Protein AF-A0A8B8E0R8-F1 (afdb_monomer_lite)

pLDDT: mean 84.34, std 12.69, range [46.28, 95.94]

Organism: Crassostrea virginica (NCBI:txid6565)

Structure (mmCIF, N/CA/C/O backbone):
data_AF-A0A8B8E0R8-F1
#
_entry.id   AF-A0A8B8E0R8-F1
#
loop_
_atom_site.group_PDB
_atom_site.id
_atom_site.type_symbol
_atom_site.label_atom_id
_atom_site.label_alt_id
_atom_site.label_comp_id
_atom_site.label_asym_id
_atom_site.label_entity_id
_atom_site.label_seq_id
_atom_site.pdbx_PDB_ins_code
_atom_site.Cartn_x
_atom_site.Cartn_y
_atom_site.Cartn_z
_atom_site.occupancy
_atom_site.B_iso_or_equiv
_atom_site.auth_seq_id
_atom_site.auth_comp_id
_atom_site.auth_asym_id
_atom_site.auth_atom_id
_atom_site.pdbx_PDB_model_num
ATOM 1 N N . MET A 1 1 ? 9.218 -14.339 -5.821 1.00 81.19 1 MET A N 1
ATOM 2 C CA . MET A 1 1 ? 9.187 -13.332 -6.906 1.00 81.19 1 MET A CA 1
ATOM 3 C C . MET A 1 1 ? 8.015 -13.655 -7.810 1.00 81.19 1 MET A C 1
ATOM 5 O O . MET A 1 1 ? 7.761 -14.836 -8.008 1.00 81.19 1 MET A O 1
ATOM 9 N N . ALA A 1 2 ? 7.319 -12.639 -8.311 1.00 94.00 2 ALA A N 1
ATOM 10 C CA . ALA A 1 2 ? 6.212 -12.780 -9.254 1.00 94.00 2 ALA A CA 1
ATOM 11 C C . ALA A 1 2 ? 6.316 -11.731 -10.362 1.00 94.00 2 ALA A C 1
ATOM 13 O O . ALA A 1 2 ? 6.938 -10.686 -10.166 1.00 94.00 2 ALA A O 1
ATOM 14 N N . ASP A 1 3 ? 5.692 -12.026 -11.496 1.00 95.38 3 ASP A N 1
ATOM 15 C CA . ASP A 1 3 ? 5.630 -11.156 -12.664 1.00 95.38 3 ASP A CA 1
ATOM 16 C C . ASP A 1 3 ? 4.215 -10.567 -12.758 1.00 95.38 3 ASP A C 1
ATOM 18 O O . ASP A 1 3 ? 3.231 -11.284 -12.565 1.00 95.38 3 ASP A O 1
ATOM 22 N N . LEU A 1 4 ? 4.115 -9.261 -13.007 1.00 95.00 4 LEU A N 1
ATOM 23 C CA . LEU A 1 4 ? 2.865 -8.506 -12.994 1.00 95.00 4 LEU A CA 1
ATOM 24 C C . LEU A 1 4 ? 2.741 -7.617 -14.228 1.00 95.00 4 LEU A C 1
ATOM 26 O O . LEU A 1 4 ? 3.731 -7.105 -14.753 1.00 95.00 4 LEU A O 1
ATOM 30 N N . TRP A 1 5 ? 1.492 -7.386 -14.614 1.00 94.69 5 TRP A N 1
ATOM 31 C CA . TRP A 1 5 ? 1.090 -6.337 -15.540 1.00 94.69 5 TRP A CA 1
ATOM 32 C C . TRP A 1 5 ? 0.237 -5.337 -14.773 1.00 94.69 5 TRP A C 1
ATOM 34 O O . TRP A 1 5 ? -0.743 -5.724 -14.136 1.00 94.69 5 TRP A O 1
ATOM 44 N N . VAL A 1 6 ? 0.640 -4.070 -14.790 1.00 93.94 6 VAL A N 1
ATOM 45 C CA . VAL A 1 6 ? -0.026 -2.999 -14.043 1.00 93.94 6 VAL A CA 1
ATOM 46 C C . VAL A 1 6 ? -0.363 -1.836 -14.963 1.00 93.94 6 VAL A C 1
ATOM 48 O O . VAL A 1 6 ? 0.402 -1.499 -15.862 1.00 93.94 6 VAL A O 1
ATOM 51 N N . SER A 1 7 ? -1.494 -1.189 -14.715 1.00 94.19 7 SER A N 1
ATOM 52 C CA . SER A 1 7 ? -1.888 0.061 -15.366 1.00 94.19 7 SER A CA 1
ATOM 53 C C . SER A 1 7 ? -2.037 1.152 -14.314 1.00 94.19 7 SER A C 1
ATOM 55 O O . SER A 1 7 ? -2.412 0.881 -13.170 1.00 94.19 7 SER A O 1
ATOM 57 N N . LYS A 1 8 ? -1.777 2.407 -14.684 1.00 92.62 8 LYS A N 1
ATOM 58 C CA . LYS A 1 8 ? -1.998 3.530 -13.770 1.00 92.62 8 LYS A CA 1
ATOM 59 C C . LYS A 1 8 ? -3.491 3.712 -13.529 1.00 92.62 8 LYS A C 1
ATOM 61 O O . LYS A 1 8 ? -4.274 3.770 -14.473 1.00 92.62 8 LYS A O 1
ATOM 66 N N . VAL A 1 9 ? -3.878 3.880 -12.267 1.00 92.12 9 VAL A N 1
ATOM 67 C CA . VAL A 1 9 ? -5.284 4.100 -11.884 1.00 92.12 9 VAL A CA 1
ATOM 68 C C . VAL A 1 9 ? -5.869 5.331 -12.586 1.00 92.12 9 VAL A C 1
ATOM 70 O O . VAL A 1 9 ? -7.014 5.302 -13.019 1.00 92.12 9 VAL A O 1
ATOM 73 N N . THR A 1 10 ? -5.070 6.384 -12.774 1.00 90.06 10 THR A N 1
ATOM 74 C CA . THR A 1 10 ? -5.474 7.624 -13.460 1.00 90.06 10 THR A CA 1
ATOM 75 C C . THR A 1 10 ? -5.716 7.465 -14.961 1.00 90.06 10 THR A C 1
ATOM 77 O O . THR A 1 10 ? -6.393 8.297 -15.554 1.00 90.06 10 THR A O 1
ATOM 80 N N . GLU A 1 11 ? -5.144 6.434 -15.584 1.00 87.12 11 GLU A N 1
ATOM 81 C CA . GLU A 1 11 ? -5.264 6.154 -17.024 1.00 87.12 11 GLU A CA 1
ATOM 82 C C . GLU A 1 11 ? -6.261 5.021 -17.306 1.00 87.12 11 GLU A C 1
ATOM 84 O O . GLU A 1 11 ? -6.648 4.793 -18.456 1.00 87.12 11 GLU A O 1
ATOM 89 N N . SER A 1 12 ? -6.709 4.337 -16.250 1.00 82.88 12 SER A N 1
ATOM 90 C CA . SER A 1 12 ? -7.653 3.231 -16.326 1.00 82.88 12 SER A CA 1
ATOM 91 C C . SER A 1 12 ? -8.953 3.665 -17.007 1.00 82.88 12 SER A C 1
ATOM 93 O O . SER A 1 12 ? -9.589 4.644 -16.618 1.00 82.88 12 SER A O 1
ATOM 95 N N . GLY A 1 13 ? -9.339 2.941 -18.060 1.00 81.38 13 GLY A N 1
ATOM 96 C CA . GLY A 1 13 ? -10.534 3.224 -18.861 1.00 81.38 13 GLY A CA 1
ATOM 97 C C . GLY A 1 13 ? -10.373 4.320 -19.923 1.00 81.38 13 GLY A C 1
ATOM 98 O O . GLY A 1 13 ? -11.286 4.505 -20.726 1.00 81.38 13 GLY A O 1
ATOM 99 N N . LEU A 1 14 ? -9.231 5.016 -19.969 1.00 86.31 14 LEU A N 1
ATOM 100 C CA . LEU A 1 14 ? -8.923 6.020 -20.995 1.00 86.31 14 LEU A CA 1
ATOM 101 C C . LEU A 1 14 ? -7.913 5.497 -22.018 1.00 86.31 14 LEU A C 1
ATOM 103 O O . LEU A 1 14 ? -8.083 5.709 -23.218 1.00 86.31 14 LEU A O 1
ATOM 107 N N . ILE A 1 15 ? -6.858 4.831 -21.542 1.00 84.00 15 ILE A N 1
ATOM 108 C CA . ILE A 1 15 ? -5.738 4.352 -22.355 1.00 84.00 15 ILE A CA 1
ATOM 109 C C . ILE A 1 15 ? -5.428 2.910 -21.945 1.00 84.00 15 ILE A C 1
ATOM 111 O O . ILE A 1 15 ? -5.263 2.620 -20.764 1.00 84.00 15 ILE A O 1
ATOM 115 N N . ASP A 1 16 ? -5.314 2.007 -22.920 1.00 85.44 16 ASP A N 1
ATOM 116 C CA . ASP A 1 16 ? -4.884 0.621 -22.692 1.00 85.44 16 ASP A CA 1
ATOM 117 C C . ASP A 1 16 ? -3.351 0.532 -22.718 1.00 85.44 16 ASP A C 1
ATOM 119 O O . ASP A 1 16 ? -2.739 -0.025 -23.631 1.00 85.44 16 ASP A O 1
ATOM 123 N N . HIS A 1 17 ? -2.717 1.196 -21.751 1.00 89.75 17 HIS A N 1
ATOM 124 C CA . HIS A 1 17 ? -1.276 1.126 -21.547 1.00 89.75 17 HIS A CA 1
ATOM 125 C C . HIS A 1 17 ? -0.973 0.361 -20.261 1.00 89.75 17 HIS A C 1
ATOM 127 O O . HIS A 1 17 ? -1.517 0.652 -19.195 1.00 89.75 17 HIS A O 1
ATOM 133 N N . GLN A 1 18 ? -0.099 -0.636 -20.377 1.00 92.50 18 GLN A N 1
ATOM 134 C CA . GLN A 1 18 ? 0.280 -1.513 -19.279 1.00 92.50 18 GLN A CA 1
ATOM 135 C C . GLN A 1 18 ? 1.797 -1.586 -19.175 1.00 92.50 18 GLN A C 1
ATOM 137 O O . GLN A 1 18 ? 2.506 -1.646 -20.181 1.00 92.50 18 GLN A O 1
ATOM 142 N N . TYR A 1 19 ? 2.273 -1.631 -17.940 1.00 93.81 19 TYR A N 1
ATOM 143 C CA . TYR A 1 19 ? 3.673 -1.771 -17.589 1.00 93.81 19 TYR A CA 1
ATOM 144 C C . TYR A 1 19 ? 3.916 -3.175 -17.057 1.00 93.81 19 TYR A C 1
ATOM 146 O O . TYR A 1 19 ? 3.181 -3.670 -16.198 1.00 93.81 19 TYR A O 1
ATOM 154 N N . PHE A 1 20 ? 4.975 -3.805 -17.548 1.00 94.56 20 PHE A N 1
ATOM 155 C CA . PHE A 1 20 ? 5.458 -5.060 -16.998 1.00 94.56 20 PHE A CA 1
ATOM 156 C C . PHE A 1 20 ? 6.401 -4.782 -15.827 1.00 94.56 20 PHE A C 1
ATOM 158 O O . PHE A 1 20 ? 7.311 -3.960 -15.937 1.00 94.56 20 PHE A O 1
ATOM 165 N N . CYS A 1 21 ? 6.234 -5.494 -14.714 1.00 94.38 21 CYS A N 1
ATOM 166 C CA . CYS A 1 21 ? 7.187 -5.433 -13.613 1.00 94.38 21 CYS A CA 1
ATOM 167 C C . CYS A 1 21 ? 7.337 -6.783 -12.907 1.00 94.38 21 CYS A C 1
ATOM 169 O O . CYS A 1 21 ? 6.416 -7.596 -12.835 1.00 94.38 21 CYS A O 1
ATOM 171 N N . ARG A 1 22 ? 8.527 -7.018 -12.347 1.00 94.69 22 ARG A N 1
ATOM 172 C CA . ARG A 1 22 ? 8.800 -8.152 -11.461 1.00 94.69 22 ARG A CA 1
ATOM 173 C C . ARG A 1 22 ? 8.823 -7.661 -10.021 1.00 94.69 22 ARG A C 1
ATOM 175 O O . ARG A 1 22 ? 9.567 -6.740 -9.696 1.00 94.69 22 ARG A O 1
ATOM 182 N N . THR A 1 23 ? 8.048 -8.298 -9.150 1.00 95.62 23 THR A N 1
ATOM 183 C CA . THR A 1 23 ? 7.881 -7.886 -7.752 1.00 95.62 23 THR A CA 1
ATOM 184 C C . THR A 1 23 ? 8.239 -8.985 -6.751 1.00 95.62 23 THR A C 1
ATOM 186 O O . THR A 1 23 ? 8.241 -10.189 -7.040 1.00 95.62 23 THR A O 1
ATOM 189 N N . HIS A 1 24 ? 8.521 -8.560 -5.523 1.00 94.31 24 HIS A N 1
ATOM 190 C CA . HIS A 1 24 ? 8.673 -9.415 -4.349 1.00 94.31 24 HIS A CA 1
ATOM 191 C C . HIS A 1 24 ? 7.331 -9.667 -3.632 1.00 94.31 24 HIS A C 1
ATOM 193 O O . HIS A 1 24 ? 7.201 -10.664 -2.923 1.00 94.31 24 HIS A O 1
ATOM 199 N N . LEU A 1 25 ? 6.306 -8.851 -3.900 1.00 94.00 25 LEU A N 1
ATOM 200 C CA . LEU A 1 25 ? 4.979 -8.910 -3.269 1.00 94.00 25 LEU A CA 1
ATOM 201 C C . LEU A 1 25 ? 4.031 -9.946 -3.897 1.00 94.00 25 LEU A C 1
ATOM 203 O O . LEU A 1 25 ? 2.821 -9.884 -3.722 1.00 94.00 25 LEU A O 1
ATOM 207 N N . GLY A 1 26 ? 4.562 -10.919 -4.637 1.00 93.06 26 GLY A N 1
ATOM 208 C CA . GLY A 1 26 ? 3.748 -11.898 -5.366 1.00 93.06 26 GLY A CA 1
ATOM 209 C C . GLY A 1 26 ? 2.874 -12.807 -4.499 1.00 93.06 26 GLY A C 1
ATOM 210 O O . GLY A 1 26 ? 1.915 -13.371 -4.996 1.00 93.06 26 GLY A O 1
ATOM 211 N N . HIS A 1 27 ? 3.210 -12.959 -3.219 1.00 91.31 27 HIS A N 1
ATOM 212 C CA . HIS A 1 27 ? 2.424 -13.731 -2.254 1.00 91.31 27 HIS A CA 1
ATOM 213 C C . HIS A 1 27 ? 1.253 -12.930 -1.665 1.00 91.31 27 HIS A C 1
ATOM 215 O O . HIS A 1 27 ? 0.408 -13.506 -0.993 1.00 91.31 27 HIS A O 1
ATOM 221 N N . LEU A 1 28 ? 1.238 -11.613 -1.887 1.00 91.38 28 LEU A N 1
ATOM 222 C CA . LEU A 1 28 ? 0.276 -10.683 -1.308 1.00 91.38 28 LEU A CA 1
ATOM 223 C C . LEU A 1 28 ? -0.719 -10.141 -2.345 1.00 91.38 28 LEU A C 1
ATOM 225 O O . LEU A 1 28 ? -1.835 -9.752 -1.998 1.00 91.38 28 LEU A O 1
ATOM 229 N N . LEU A 1 29 ? -0.293 -10.077 -3.606 1.00 93.56 29 LEU A N 1
ATOM 230 C CA . LEU A 1 29 ? -1.037 -9.453 -4.693 1.00 93.56 29 LEU A CA 1
ATOM 231 C C . LEU A 1 29 ? -1.895 -10.460 -5.461 1.00 93.56 29 LEU A C 1
ATOM 233 O O . LEU A 1 29 ? -1.413 -11.516 -5.868 1.00 93.56 29 LEU A O 1
ATOM 237 N N . SER A 1 30 ? -3.131 -10.058 -5.732 1.00 92.31 30 SER A N 1
ATOM 238 C CA . SER A 1 30 ? -4.104 -10.721 -6.597 1.00 92.31 30 SER A CA 1
ATOM 239 C C . SER A 1 30 ? -4.543 -9.786 -7.735 1.00 92.31 30 SER A C 1
ATOM 241 O O . SER A 1 30 ? -4.460 -8.561 -7.601 1.00 92.31 30 SER A O 1
ATOM 243 N N . PRO A 1 31 ? -5.010 -10.318 -8.881 1.00 93.50 31 PRO A N 1
ATOM 244 C CA . PRO A 1 31 ? -5.550 -9.489 -9.956 1.00 93.50 31 PRO A CA 1
ATOM 245 C C . PRO A 1 31 ? -6.695 -8.596 -9.463 1.00 93.50 31 PRO A C 1
ATOM 247 O O . PRO A 1 31 ? -7.626 -9.081 -8.828 1.00 93.50 31 PRO A O 1
ATOM 250 N N . GLY A 1 32 ? -6.632 -7.303 -9.785 1.00 91.12 32 GLY A N 1
ATOM 251 C CA . GLY A 1 32 ? -7.596 -6.297 -9.321 1.00 91.12 32 GLY A CA 1
ATOM 252 C C . GLY A 1 32 ? -7.140 -5.506 -8.091 1.00 91.12 32 GLY A C 1
ATOM 253 O O . GLY A 1 32 ? -7.726 -4.465 -7.800 1.00 91.12 32 GLY A O 1
ATOM 254 N N . ASP A 1 33 ? -6.069 -5.933 -7.416 1.00 92.75 33 ASP A N 1
ATOM 255 C CA . ASP A 1 33 ? -5.489 -5.172 -6.312 1.00 92.75 33 ASP A CA 1
ATOM 256 C C . ASP A 1 33 ? -4.897 -3.839 -6.781 1.00 92.75 33 ASP A C 1
ATOM 258 O O . ASP A 1 33 ? -4.290 -3.726 -7.850 1.00 92.75 33 ASP A O 1
ATOM 262 N N . THR A 1 34 ? -5.008 -2.830 -5.920 1.00 94.12 34 THR A N 1
ATOM 263 C CA . THR A 1 34 ? -4.328 -1.546 -6.106 1.00 94.12 34 THR A CA 1
ATOM 264 C C . THR A 1 34 ? -2.980 -1.566 -5.393 1.00 94.12 34 THR A C 1
ATOM 266 O O . THR A 1 34 ? -2.849 -2.090 -4.287 1.00 94.12 34 THR A O 1
ATOM 269 N N . VAL A 1 35 ? -1.960 -0.979 -6.019 1.00 95.38 35 VAL A N 1
ATOM 270 C CA . VAL A 1 35 ? -0.600 -0.921 -5.474 1.00 95.38 35 VAL A CA 1
ATOM 271 C C . VAL A 1 35 ? -0.014 0.477 -5.591 1.00 95.38 35 VAL A C 1
ATOM 273 O O . VAL A 1 35 ? -0.290 1.204 -6.545 1.00 95.38 35 VAL A O 1
ATOM 276 N N . TYR A 1 36 ? 0.852 0.826 -4.646 1.00 94.81 36 TYR A N 1
ATOM 277 C CA . TYR A 1 36 ? 1.774 1.942 -4.775 1.00 94.81 36 TYR A CA 1
ATOM 278 C C . TYR A 1 36 ? 3.091 1.469 -5.383 1.00 94.81 36 TYR A C 1
ATOM 280 O O . TYR A 1 36 ? 3.626 0.405 -5.046 1.00 94.81 36 TYR A O 1
ATOM 288 N N . GLY A 1 37 ? 3.641 2.297 -6.262 1.00 95.06 37 GLY A N 1
ATOM 289 C CA . GLY A 1 37 ? 4.924 2.054 -6.893 1.00 95.06 37 GLY A CA 1
ATOM 290 C C . GLY A 1 37 ? 5.541 3.330 -7.443 1.00 95.06 37 GLY A C 1
ATOM 291 O O . GLY A 1 37 ? 4.875 4.358 -7.568 1.00 95.06 37 GLY A O 1
ATOM 292 N N . PHE A 1 38 ? 6.824 3.243 -7.767 1.00 94.75 38 PHE A N 1
ATOM 293 C CA . PHE A 1 38 ? 7.566 4.297 -8.442 1.00 94.75 38 PHE A CA 1
ATOM 294 C C . PHE A 1 38 ? 7.505 4.098 -9.952 1.00 94.75 38 PHE A C 1
ATOM 296 O O . PHE A 1 38 ? 7.781 3.005 -10.444 1.00 94.75 38 PHE A O 1
ATOM 303 N N . ASP A 1 39 ? 7.176 5.169 -10.666 1.00 93.50 39 ASP A N 1
ATOM 304 C CA . ASP A 1 39 ? 7.202 5.238 -12.124 1.00 93.50 39 ASP A CA 1
ATOM 305 C C . ASP A 1 39 ? 8.519 5.880 -12.579 1.00 93.50 39 ASP A C 1
ATOM 307 O O . ASP A 1 39 ? 8.716 7.085 -12.423 1.00 93.50 39 ASP A O 1
ATOM 311 N N . PHE A 1 40 ? 9.422 5.072 -13.133 1.00 91.31 40 PHE A N 1
ATOM 312 C CA . PHE A 1 40 ? 10.715 5.516 -1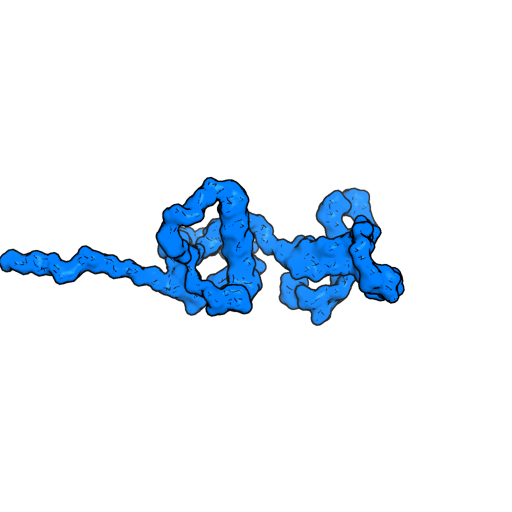3.653 1.00 91.31 40 PHE A CA 1
ATOM 313 C C . PHE A 1 40 ? 10.630 6.057 -15.081 1.00 91.31 40 PHE A C 1
ATOM 315 O O . PHE A 1 40 ? 11.554 6.742 -15.514 1.00 91.31 40 PHE A O 1
ATOM 322 N N . THR A 1 41 ? 9.527 5.827 -15.799 1.00 89.56 41 THR A N 1
ATOM 323 C CA . THR A 1 41 ? 9.360 6.330 -17.174 1.00 89.56 41 THR A CA 1
ATOM 324 C C . THR A 1 41 ? 9.227 7.851 -17.221 1.00 89.56 41 THR A C 1
ATOM 326 O O . THR A 1 41 ? 9.703 8.490 -18.157 1.00 89.56 41 THR A O 1
ATOM 329 N N . ASN A 1 42 ? 8.635 8.440 -16.178 1.00 88.50 42 ASN A N 1
ATOM 330 C CA . ASN A 1 42 ? 8.438 9.886 -16.044 1.00 88.50 42 ASN A CA 1
ATOM 331 C C . ASN A 1 42 ? 9.370 10.533 -15.006 1.00 88.50 42 ASN A C 1
ATOM 333 O O . ASN A 1 42 ? 9.288 11.740 -14.766 1.00 88.50 42 ASN A O 1
ATOM 337 N N . ALA A 1 43 ? 10.250 9.756 -14.370 1.00 88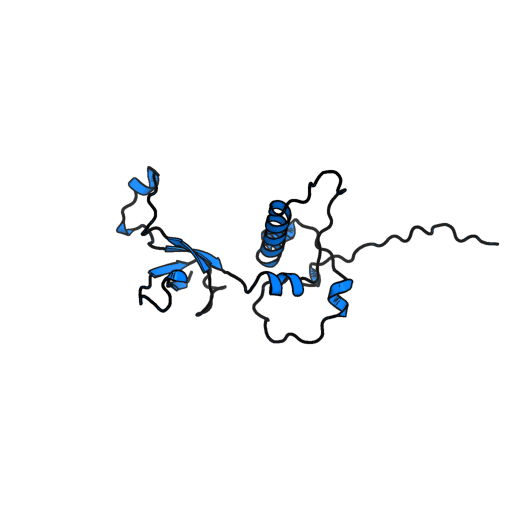.94 43 ALA A N 1
ATOM 338 C CA . ALA A 1 43 ? 11.128 10.258 -13.323 1.00 88.94 43 ALA A CA 1
ATOM 339 C C . ALA A 1 43 ? 12.377 10.930 -13.915 1.00 88.94 43 ALA A C 1
ATOM 341 O O . ALA A 1 43 ? 13.222 10.282 -14.526 1.00 88.94 43 ALA A O 1
ATOM 342 N N . ASN A 1 44 ? 12.538 12.233 -13.672 1.00 89.75 44 ASN A N 1
ATOM 343 C CA . ASN A 1 44 ? 13.786 12.943 -13.953 1.00 89.75 44 ASN A CA 1
ATOM 344 C C . ASN A 1 44 ? 14.672 12.949 -12.698 1.00 89.75 44 ASN A C 1
ATOM 346 O O . ASN A 1 44 ? 14.508 13.790 -11.812 1.00 89.75 44 ASN A O 1
ATOM 350 N N . LEU A 1 45 ? 15.569 11.967 -12.600 1.00 88.62 45 LEU A N 1
ATOM 351 C CA . LEU A 1 45 ? 16.398 11.731 -11.419 1.00 88.62 45 LEU A CA 1
ATOM 352 C C . LEU A 1 45 ? 17.819 12.257 -11.636 1.00 88.62 45 LEU A C 1
ATOM 354 O O . LEU A 1 45 ? 18.534 11.781 -12.511 1.00 88.62 45 LEU A O 1
ATOM 358 N N . ASN A 1 46 ? 18.256 13.187 -10.786 1.00 90.88 46 ASN A N 1
ATOM 359 C CA . ASN A 1 46 ? 19.652 13.622 -10.727 1.00 90.88 46 ASN A CA 1
ATOM 360 C C . ASN A 1 46 ? 20.438 12.702 -9.778 1.00 90.88 46 ASN A C 1
ATOM 362 O O . ASN A 1 46 ? 20.613 13.018 -8.599 1.00 90.88 46 ASN A O 1
ATOM 366 N N . ASN A 1 47 ? 20.834 11.524 -10.267 1.00 90.69 47 ASN A N 1
ATOM 367 C CA . ASN A 1 47 ? 21.601 10.558 -9.484 1.00 90.69 47 ASN A CA 1
ATOM 368 C C . ASN A 1 47 ? 22.763 9.977 -10.315 1.00 90.69 47 ASN A C 1
ATOM 370 O O . ASN A 1 47 ? 22.512 9.253 -11.283 1.00 90.69 47 ASN A O 1
ATOM 374 N N . PRO A 1 48 ? 24.026 10.205 -9.904 1.00 93.12 48 PRO A N 1
ATOM 375 C CA . PRO A 1 48 ? 25.200 9.786 -10.669 1.00 93.12 48 PRO A CA 1
ATOM 376 C C . PRO A 1 48 ? 25.348 8.264 -10.775 1.00 93.12 48 PRO A C 1
ATOM 378 O O . PRO A 1 48 ? 26.053 7.780 -11.657 1.00 93.12 48 PRO A O 1
ATOM 381 N N . ASP A 1 49 ? 24.734 7.487 -9.883 1.00 90.38 49 ASP A N 1
ATOM 382 C CA . ASP A 1 49 ? 24.771 6.029 -9.965 1.00 90.38 49 ASP A CA 1
ATOM 383 C C . ASP A 1 49 ? 23.739 5.490 -10.955 1.00 90.38 49 ASP A C 1
ATOM 385 O O . ASP A 1 49 ? 24.042 4.538 -11.671 1.00 90.38 49 ASP A O 1
ATOM 389 N N . LEU A 1 50 ? 22.573 6.133 -11.076 1.00 87.62 50 LEU A N 1
ATOM 390 C CA . LEU A 1 50 ? 21.585 5.790 -12.105 1.00 87.62 50 LEU A CA 1
ATOM 391 C C . LEU A 1 50 ? 22.091 6.131 -13.509 1.00 87.62 50 LEU A C 1
ATOM 393 O O . LEU A 1 50 ? 21.877 5.351 -14.431 1.00 87.62 50 LEU A O 1
ATOM 397 N N . GLU A 1 51 ? 22.843 7.224 -13.658 1.00 87.62 51 GLU A N 1
ATOM 398 C CA . GLU A 1 51 ? 23.484 7.601 -14.927 1.00 87.62 51 GLU A CA 1
ATOM 399 C C . GLU A 1 51 ? 24.509 6.565 -15.422 1.00 87.62 51 GLU A C 1
ATOM 401 O O . GLU A 1 51 ? 24.737 6.433 -16.625 1.00 87.62 51 GLU A O 1
ATOM 406 N N . LYS A 1 52 ? 25.125 5.795 -14.512 1.00 92.75 52 LYS A N 1
ATOM 407 C CA . LYS A 1 52 ? 26.067 4.714 -14.863 1.00 92.75 52 LYS A CA 1
ATOM 408 C C . LYS A 1 52 ? 25.357 3.433 -15.305 1.00 92.75 52 LYS A C 1
ATOM 410 O O . LYS A 1 52 ? 25.992 2.554 -15.897 1.00 92.75 52 LYS A O 1
ATOM 415 N N . VAL A 1 53 ? 24.073 3.276 -14.982 1.00 90.19 53 VAL A N 1
ATOM 416 C CA . VAL A 1 53 ? 23.291 2.084 -15.320 1.00 90.19 53 VAL A CA 1
ATOM 417 C C . VAL A 1 53 ? 22.743 2.225 -16.739 1.00 90.19 53 VAL A C 1
ATOM 419 O O . VAL A 1 53 ? 22.278 3.279 -17.157 1.00 90.19 53 VAL A O 1
ATOM 422 N N . LYS A 1 54 ? 22.790 1.137 -17.514 1.00 89.88 54 LYS A N 1
ATOM 423 C CA . LYS A 1 54 ? 22.172 1.112 -18.846 1.00 89.88 54 LYS A CA 1
ATOM 424 C C . LYS A 1 54 ? 20.654 1.230 -18.711 1.00 89.88 54 LYS A C 1
ATOM 426 O O . LYS A 1 54 ? 20.073 0.460 -17.952 1.00 89.88 54 LYS A O 1
ATOM 431 N N . ALA A 1 55 ? 20.033 2.090 -19.519 1.00 85.88 55 ALA A N 1
ATOM 432 C CA . ALA A 1 55 ? 18.582 2.293 -19.528 1.00 85.88 55 ALA A CA 1
ATOM 433 C C . ALA A 1 55 ? 17.788 0.977 -19.650 1.00 85.88 55 ALA A C 1
ATOM 435 O O . ALA A 1 55 ? 16.821 0.780 -18.935 1.00 85.88 55 ALA A O 1
ATOM 436 N N . GLU A 1 56 ? 18.267 0.021 -20.452 1.00 89.06 56 GLU A N 1
ATOM 437 C CA . GLU A 1 56 ? 17.647 -1.307 -20.636 1.00 89.06 56 GLU A CA 1
ATOM 438 C C . GLU A 1 56 ? 17.571 -2.167 -19.362 1.00 89.06 56 GLU A C 1
ATOM 440 O O . GLU A 1 56 ? 16.835 -3.149 -19.316 1.00 89.06 56 GLU A O 1
ATOM 445 N N . LYS A 1 57 ? 18.388 -1.863 -18.347 1.00 89.62 57 LYS A N 1
ATOM 446 C CA . LYS A 1 57 ? 18.392 -2.579 -17.063 1.00 89.62 57 LYS A CA 1
ATOM 447 C C . LYS A 1 57 ? 17.544 -1.889 -16.002 1.00 89.62 57 LYS A C 1
ATOM 449 O O . LYS A 1 57 ? 17.350 -2.476 -14.937 1.00 89.62 57 LYS A O 1
ATOM 454 N N . LEU A 1 58 ? 17.110 -0.656 -16.250 1.00 89.94 58 LEU A N 1
ATOM 455 C CA . LEU A 1 58 ? 16.242 0.057 -15.329 1.00 89.94 58 LEU A CA 1
ATOM 456 C C . LEU A 1 58 ? 14.805 -0.435 -15.534 1.00 89.94 58 LEU A C 1
ATOM 458 O O . LEU A 1 58 ? 14.362 -0.550 -16.674 1.00 89.94 58 LEU A O 1
ATOM 462 N N . PRO A 1 59 ? 14.088 -0.775 -14.455 1.00 92.69 59 PRO A N 1
ATOM 463 C CA . PRO A 1 59 ? 12.676 -1.103 -14.554 1.00 92.69 59 PRO A CA 1
ATOM 464 C C . PRO A 1 59 ? 11.868 0.159 -14.866 1.00 92.69 59 PRO A C 1
ATOM 466 O O . PRO A 1 59 ? 12.160 1.220 -14.321 1.00 92.69 59 PRO A O 1
ATOM 469 N N . ASP A 1 60 ? 10.808 0.020 -15.658 1.00 92.56 60 ASP A N 1
ATOM 470 C CA . ASP A 1 60 ? 9.863 1.113 -15.916 1.00 92.56 60 ASP A CA 1
ATOM 471 C C . ASP A 1 60 ? 9.040 1.453 -14.667 1.00 92.56 60 ASP A C 1
ATOM 473 O O . ASP A 1 60 ? 8.789 2.618 -14.365 1.00 92.56 60 ASP A O 1
ATOM 477 N N . VAL A 1 61 ? 8.638 0.426 -13.912 1.00 94.75 61 VAL A N 1
ATOM 478 C CA . VAL A 1 61 ? 7.834 0.559 -12.693 1.00 94.75 61 VAL A CA 1
ATOM 479 C C . VAL A 1 61 ? 8.375 -0.362 -11.605 1.00 94.75 61 VAL A C 1
ATOM 481 O O . VAL A 1 61 ? 8.674 -1.533 -11.848 1.00 94.75 61 VAL A O 1
ATOM 484 N N . VAL A 1 62 ? 8.452 0.153 -10.377 1.00 95.38 62 VAL A N 1
ATOM 485 C CA . VAL A 1 62 ? 8.805 -0.621 -9.180 1.00 95.38 62 VAL A CA 1
ATOM 486 C C . VAL A 1 62 ? 7.650 -0.575 -8.191 1.00 95.38 62 VAL A C 1
ATOM 488 O O . VAL A 1 62 ? 7.347 0.474 -7.635 1.00 95.38 62 VAL A O 1
ATOM 491 N N . VAL A 1 63 ? 7.019 -1.722 -7.949 1.00 95.94 63 VAL A N 1
ATOM 492 C CA . VAL A 1 63 ? 5.935 -1.863 -6.967 1.00 95.94 63 VAL A CA 1
ATOM 493 C C . VAL A 1 63 ? 6.515 -2.001 -5.558 1.00 95.94 63 VAL A C 1
ATOM 495 O O . VAL A 1 63 ? 7.439 -2.790 -5.348 1.00 95.94 63 VAL A O 1
ATOM 498 N N . VAL A 1 64 ? 5.957 -1.256 -4.599 1.00 94.62 64 VAL A N 1
ATOM 499 C CA . VAL A 1 64 ? 6.493 -1.143 -3.230 1.00 94.62 64 VAL A CA 1
ATOM 500 C C . VAL A 1 64 ? 5.498 -1.584 -2.162 1.00 94.62 64 VAL A C 1
ATOM 502 O O . VAL A 1 64 ? 5.896 -2.269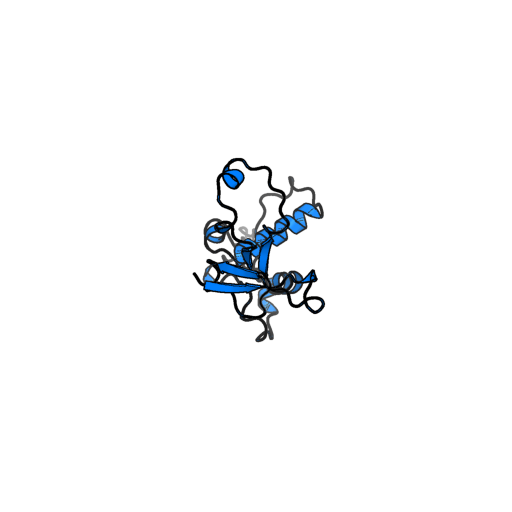 -1.227 1.00 94.62 64 VAL A O 1
ATOM 505 N N . LYS A 1 65 ? 4.217 -1.217 -2.283 1.00 92.94 65 LYS A N 1
ATOM 506 C CA . LYS A 1 65 ? 3.216 -1.455 -1.229 1.00 92.94 65 LYS A CA 1
ATOM 507 C C . LYS A 1 65 ? 1.865 -1.823 -1.843 1.00 92.94 65 LYS A C 1
ATOM 509 O O . LYS A 1 65 ? 1.449 -1.191 -2.813 1.00 92.94 65 LYS A O 1
ATOM 514 N N . LYS A 1 66 ? 1.178 -2.834 -1.299 1.00 93.81 66 LYS A N 1
ATOM 515 C CA . LYS A 1 66 ? -0.234 -3.110 -1.624 1.00 93.81 66 LYS A CA 1
ATOM 516 C C . LYS A 1 66 ? -1.113 -2.083 -0.913 1.00 93.81 66 LYS A C 1
ATOM 518 O O . LYS A 1 66 ? -0.842 -1.725 0.227 1.00 93.81 66 LYS A O 1
ATOM 523 N N . VAL A 1 67 ? -2.164 -1.620 -1.576 1.00 92.12 67 VAL A N 1
ATOM 524 C CA . VAL A 1 67 ? -3.204 -0.803 -0.949 1.00 92.12 67 VAL A CA 1
ATOM 525 C C . VAL A 1 67 ? -4.300 -1.734 -0.444 1.00 92.12 67 VAL A C 1
ATOM 527 O O . VAL A 1 67 ? -4.865 -2.501 -1.221 1.00 92.12 67 VAL A O 1
ATOM 530 N N . PHE A 1 68 ? -4.590 -1.672 0.854 1.00 89.75 68 PHE A N 1
ATOM 531 C CA . PHE A 1 68 ? -5.607 -2.505 1.491 1.00 89.75 68 PHE A CA 1
ATOM 532 C C . PHE A 1 68 ? -6.860 -1.698 1.811 1.00 89.75 68 PHE A C 1
ATOM 534 O O . PHE A 1 68 ? -6.855 -0.909 2.754 1.00 89.75 68 PHE A O 1
ATOM 541 N N . GLY A 1 69 ? -7.936 -1.949 1.059 1.00 85.00 69 GLY A N 1
ATOM 542 C CA . GLY A 1 69 ? -9.262 -1.378 1.305 1.00 85.00 69 GLY A CA 1
ATOM 543 C C . GLY A 1 69 ? -9.278 0.143 1.494 1.00 85.00 69 GLY A C 1
ATOM 544 O O . GLY A 1 69 ? -8.353 0.858 1.111 1.00 85.00 69 GLY A O 1
ATOM 545 N N . ASP A 1 70 ? -10.360 0.639 2.090 1.00 86.38 70 ASP A N 1
ATOM 546 C CA . ASP A 1 70 ? -10.481 2.043 2.482 1.00 86.38 70 ASP A CA 1
ATOM 547 C C . ASP A 1 70 ? -10.085 2.244 3.955 1.00 86.38 70 ASP A C 1
ATOM 549 O O . ASP A 1 70 ? -10.396 1.415 4.822 1.00 86.38 70 ASP A O 1
ATOM 553 N N . LYS A 1 71 ? -9.440 3.380 4.256 1.00 86.44 71 LYS A N 1
ATOM 554 C CA . LYS A 1 71 ? -8.981 3.745 5.608 1.00 86.44 71 LYS A CA 1
ATOM 555 C C . LYS A 1 71 ? -10.132 3.742 6.612 1.00 86.44 71 LYS A C 1
ATOM 557 O O . LYS A 1 71 ? -9.976 3.289 7.747 1.00 86.44 71 LYS A O 1
ATOM 562 N N . THR A 1 72 ? -11.312 4.201 6.193 1.00 86.69 72 THR A N 1
ATOM 563 C CA . THR A 1 72 ? -12.509 4.230 7.043 1.00 86.69 72 THR A CA 1
ATOM 564 C C . THR A 1 72 ? -12.952 2.825 7.456 1.00 86.69 72 THR A C 1
ATOM 566 O O . THR A 1 72 ? -13.251 2.602 8.633 1.00 86.69 72 THR A O 1
ATOM 569 N N . THR A 1 73 ? -12.946 1.859 6.532 1.00 86.62 73 THR A N 1
ATOM 570 C CA . THR A 1 73 ? -13.297 0.462 6.830 1.00 86.62 73 THR A CA 1
ATOM 571 C C . THR A 1 73 ? -12.291 -0.163 7.791 1.00 86.62 73 THR A C 1
ATOM 573 O O . THR A 1 73 ? -12.696 -0.761 8.791 1.00 86.62 73 THR A O 1
ATOM 576 N N . ARG A 1 74 ? -10.987 0.042 7.558 1.00 88.25 74 ARG A N 1
ATOM 577 C CA . ARG A 1 74 ? -9.932 -0.482 8.441 1.00 88.25 74 ARG A CA 1
ATOM 578 C C . ARG A 1 74 ? -10.038 0.062 9.863 1.00 88.25 74 ARG 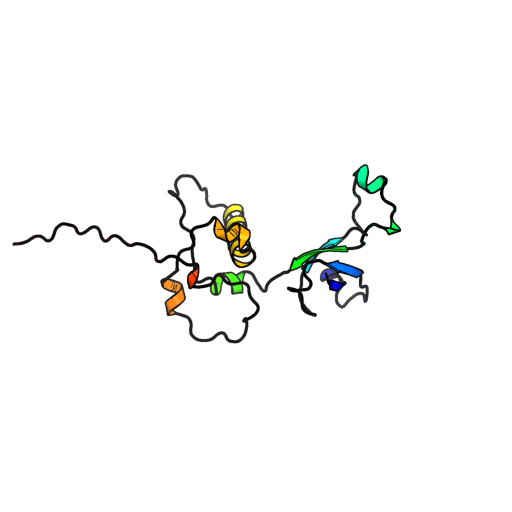A C 1
ATOM 580 O O . ARG A 1 74 ? -10.048 -0.708 10.820 1.00 88.25 74 ARG A O 1
ATOM 587 N N . ASN A 1 75 ? -10.236 1.372 10.017 1.00 87.50 75 ASN A N 1
ATOM 588 C CA . ASN A 1 75 ? -10.373 1.986 11.339 1.00 87.50 75 ASN A CA 1
ATOM 589 C C . ASN A 1 75 ? -11.614 1.483 12.109 1.00 87.50 75 ASN A C 1
ATOM 591 O O . ASN A 1 75 ? -11.577 1.303 13.332 1.00 87.50 75 ASN A O 1
ATOM 595 N N . ARG A 1 76 ? -12.720 1.208 11.402 1.00 85.44 76 ARG A N 1
ATOM 596 C CA . ARG A 1 76 ? -13.922 0.618 12.011 1.00 85.44 76 ARG A CA 1
ATOM 597 C C . ARG A 1 76 ? -13.663 -0.804 12.517 1.00 85.44 76 ARG A C 1
ATOM 599 O O . ARG A 1 76 ? -14.106 -1.125 13.616 1.00 85.44 76 ARG A O 1
ATOM 606 N N . LYS A 1 77 ? -12.922 -1.620 11.758 1.00 84.88 77 LYS A N 1
ATOM 607 C CA . LYS A 1 77 ? -12.593 -3.018 12.106 1.00 84.88 77 LYS A CA 1
ATOM 608 C C . LYS A 1 77 ? -11.478 -3.165 13.138 1.00 84.88 77 LYS A C 1
ATOM 610 O O . LYS A 1 77 ? -11.309 -4.236 13.715 1.00 84.88 77 LYS A O 1
ATOM 615 N N . ARG A 1 78 ? -10.729 -2.098 13.413 1.00 89.75 78 ARG A N 1
ATOM 616 C CA . ARG A 1 78 ? -9.650 -2.098 14.402 1.00 89.75 78 ARG A CA 1
ATOM 617 C C . ARG A 1 78 ? -10.185 -2.312 15.819 1.00 89.75 78 ARG A C 1
ATOM 619 O O . ARG A 1 78 ? -10.743 -1.395 16.415 1.00 89.75 78 ARG A O 1
ATOM 626 N N . ARG A 1 79 ? -9.978 -3.516 16.363 1.00 90.38 79 ARG A N 1
ATOM 627 C CA . ARG A 1 79 ? -10.411 -3.965 17.709 1.00 90.38 79 ARG A CA 1
ATOM 628 C C . ARG A 1 79 ? -9.351 -3.777 18.803 1.00 90.38 79 ARG A C 1
ATOM 630 O O . ARG A 1 79 ? -9.453 -4.361 19.882 1.00 90.38 79 ARG A O 1
ATOM 637 N N . TRP A 1 80 ? -8.317 -2.999 18.514 1.00 92.56 80 TRP A N 1
ATOM 638 C CA . TRP A 1 80 ? -7.169 -2.782 19.383 1.00 92.56 80 TRP A CA 1
ATOM 639 C C . TRP A 1 80 ? -6.787 -1.301 19.422 1.00 92.56 80 TRP A C 1
ATOM 641 O O . TRP A 1 80 ? -7.174 -0.526 18.548 1.00 92.56 80 TRP A O 1
ATOM 651 N N . LYS A 1 81 ? -6.039 -0.907 20.452 1.00 92.00 81 LYS A N 1
ATOM 652 C CA . LYS A 1 81 ? -5.559 0.461 20.666 1.00 92.00 81 LYS A CA 1
ATOM 653 C C . LYS A 1 81 ? -4.138 0.471 21.227 1.00 92.00 81 LYS A C 1
ATOM 655 O O . LYS A 1 81 ? -3.700 -0.496 21.855 1.00 92.00 81 LYS A O 1
ATOM 660 N N . LEU A 1 82 ? -3.437 1.585 21.027 1.00 92.19 82 LEU A N 1
ATOM 661 C CA . LEU A 1 82 ? -2.164 1.876 21.688 1.00 92.19 82 LEU A CA 1
ATOM 662 C C . LEU A 1 82 ? -2.390 2.757 22.916 1.00 92.19 82 LEU A C 1
ATOM 664 O O . LEU A 1 82 ? -3.399 3.454 23.018 1.00 92.19 82 LEU A O 1
ATOM 668 N N . LYS A 1 83 ? -1.434 2.736 23.844 1.00 88.06 83 LYS A N 1
ATOM 669 C CA . LYS A 1 83 ? -1.392 3.669 24.972 1.00 88.06 83 LYS A CA 1
ATOM 670 C C . LYS A 1 83 ? -0.304 4.706 24.748 1.00 88.06 83 LYS A C 1
ATOM 672 O O . LYS A 1 83 ? 0.825 4.351 24.417 1.00 88.06 83 LYS A O 1
ATOM 677 N N . HIS A 1 84 ? -0.648 5.965 24.981 1.00 82.50 84 HIS A N 1
ATOM 678 C CA . HIS A 1 84 ? 0.294 7.075 24.971 1.00 82.50 84 HIS A CA 1
ATOM 679 C C . HIS A 1 84 ? 0.811 7.325 26.390 1.00 82.50 84 HIS A C 1
ATOM 681 O O . HIS A 1 84 ? 0.083 7.166 27.372 1.00 82.50 84 HIS A O 1
ATOM 687 N N . LEU A 1 85 ? 2.087 7.685 26.502 1.00 78.06 85 LEU A N 1
ATOM 688 C CA . LEU A 1 85 ? 2.655 8.189 27.748 1.00 78.06 85 LEU A CA 1
ATOM 689 C C . LEU A 1 85 ? 2.262 9.667 27.870 1.00 78.06 85 LEU A C 1
ATOM 691 O O . LEU A 1 85 ? 2.516 10.386 26.916 1.00 78.06 85 LEU A O 1
ATOM 695 N N . HIS A 1 86 ? 1.646 10.059 28.997 1.00 65.88 86 HIS A N 1
ATOM 696 C CA . HIS A 1 86 ? 1.178 11.411 29.374 1.00 65.88 86 HIS A CA 1
ATOM 697 C C . HIS A 1 86 ? 1.084 12.460 28.243 1.00 65.88 86 HIS A C 1
ATOM 699 O O . HIS A 1 86 ? 2.090 12.950 27.736 1.00 65.88 86 HIS A O 1
ATOM 705 N N . ASP A 1 87 ? -0.157 12.860 27.954 1.00 59.00 87 ASP A N 1
ATOM 706 C CA . ASP A 1 87 ? -0.622 13.720 26.850 1.00 59.00 87 ASP A CA 1
ATOM 707 C C . ASP A 1 87 ? -0.007 15.130 26.756 1.00 59.00 87 ASP A C 1
ATOM 709 O O . ASP A 1 87 ? -0.241 15.851 25.788 1.00 59.00 87 ASP A O 1
ATOM 713 N N . ASP A 1 88 ? 0.810 15.545 27.726 1.00 57.25 88 ASP A N 1
ATOM 714 C CA . ASP A 1 88 ? 1.267 16.933 27.875 1.00 57.25 88 ASP A CA 1
ATOM 715 C C . ASP A 1 88 ? 2.179 17.429 26.733 1.00 57.25 88 ASP A C 1
ATOM 717 O O . ASP A 1 88 ? 2.511 18.615 26.676 1.00 57.25 88 ASP A O 1
ATOM 721 N N . LEU A 1 89 ? 2.603 16.548 25.818 1.00 54.91 89 LEU A N 1
ATOM 722 C CA . LEU A 1 89 ? 3.563 16.874 24.758 1.00 54.91 89 LEU A CA 1
ATOM 723 C C . LEU A 1 89 ? 2.982 16.937 23.339 1.00 54.91 89 LEU A C 1
ATOM 725 O O . LEU A 1 89 ? 3.684 17.384 22.427 1.00 54.91 89 LEU A O 1
ATOM 729 N N . HIS A 1 90 ? 1.736 16.513 23.119 1.00 58.91 90 HIS A N 1
ATOM 730 C CA . HIS A 1 90 ? 1.176 16.413 21.772 1.00 58.91 90 HIS A CA 1
ATOM 731 C C . HIS A 1 90 ? 0.129 17.499 21.514 1.00 58.91 90 HIS A C 1
ATOM 733 O O . HIS A 1 90 ? -1.023 17.398 21.914 1.00 58.91 90 HIS A O 1
ATOM 739 N N . MET A 1 91 ? 0.514 18.542 20.770 1.00 62.38 91 MET A N 1
ATOM 740 C CA . MET A 1 91 ? -0.482 19.387 20.108 1.00 62.38 91 MET A CA 1
ATOM 741 C C . MET A 1 91 ? -1.228 18.534 19.079 1.00 62.38 91 MET A C 1
ATOM 743 O O . MET A 1 91 ? -0.625 18.072 18.110 1.00 62.38 91 MET A O 1
ATOM 747 N N . GLU A 1 92 ? -2.529 18.333 19.263 1.00 66.00 92 GLU A N 1
ATOM 748 C CA . GLU A 1 92 ? -3.375 17.692 18.259 1.00 66.00 92 GLU A CA 1
ATOM 749 C C . GLU A 1 92 ? -3.402 18.556 16.993 1.00 66.00 92 GLU A C 1
ATOM 751 O O . GLU A 1 92 ? -3.952 19.657 16.955 1.00 66.00 92 GLU A O 1
ATOM 756 N N . THR A 1 93 ? -2.757 18.068 15.936 1.00 78.25 93 THR A N 1
ATOM 757 C CA . THR A 1 93 ? -2.834 18.663 14.604 1.00 78.25 93 THR A CA 1
ATOM 758 C C . THR A 1 93 ? -3.399 17.631 13.642 1.00 78.25 93 THR A C 1
ATOM 760 O O . THR A 1 93 ? -3.176 16.432 13.798 1.00 78.25 93 THR A O 1
ATOM 763 N N . ALA A 1 94 ? -4.061 18.091 12.581 1.00 79.69 94 ALA A N 1
ATOM 764 C CA . ALA A 1 94 ? -4.555 17.213 11.519 1.00 79.69 94 ALA A CA 1
ATOM 765 C C . ALA A 1 94 ? -3.433 16.467 10.757 1.00 79.69 94 ALA A C 1
ATOM 767 O O . ALA A 1 94 ? -3.720 15.607 9.924 1.00 79.69 94 ALA A O 1
ATOM 768 N N . SER A 1 95 ? -2.161 16.832 10.964 1.00 83.25 95 SER A N 1
ATOM 769 C CA . SER A 1 95 ? -1.018 16.036 10.494 1.00 83.25 95 SER A CA 1
ATOM 770 C C . SER A 1 95 ? -0.801 14.840 11.414 1.00 83.25 95 SER A C 1
ATOM 772 O O . SER A 1 95 ? -0.787 13.711 10.945 1.00 83.25 95 SER A O 1
ATOM 774 N N . ASN A 1 96 ? -0.754 15.086 12.725 1.00 84.50 96 ASN A N 1
ATOM 775 C CA . ASN A 1 96 ? -0.491 14.056 13.729 1.00 84.50 96 ASN A CA 1
ATOM 776 C C . ASN A 1 96 ? -1.542 12.939 13.708 1.00 84.50 96 ASN A C 1
ATOM 778 O O . ASN A 1 96 ? -1.191 11.776 13.855 1.00 84.50 96 ASN A O 1
ATOM 782 N N . GLU A 1 97 ? -2.817 13.267 13.481 1.00 85.75 97 GLU A N 1
ATOM 783 C CA . GLU A 1 97 ? -3.881 12.258 13.364 1.00 85.75 97 GLU A CA 1
ATOM 784 C C . GLU A 1 97 ? -3.697 11.351 12.134 1.00 85.75 97 GLU A C 1
ATOM 786 O O . GLU A 1 97 ? -3.945 10.142 12.193 1.00 85.75 97 GLU A O 1
ATOM 791 N N . ARG A 1 98 ? -3.224 11.919 11.016 1.00 88.19 98 ARG A N 1
ATOM 792 C CA . ARG A 1 98 ? -2.930 11.157 9.796 1.00 88.19 98 ARG A CA 1
ATOM 793 C C . ARG A 1 98 ? -1.727 10.250 9.991 1.00 88.19 98 ARG A C 1
ATOM 795 O O . ARG A 1 98 ? -1.844 9.059 9.730 1.00 88.19 98 ARG A O 1
ATOM 802 N N . ASP A 1 99 ? -0.639 10.793 10.524 1.00 90.38 99 ASP A N 1
ATOM 803 C CA . ASP A 1 99 ? 0.583 10.036 10.803 1.00 90.38 99 ASP A CA 1
ATOM 804 C C . ASP A 1 99 ? 0.310 8.907 11.810 1.00 90.38 99 ASP A C 1
ATOM 806 O O . ASP A 1 99 ? 0.790 7.786 11.649 1.00 90.38 99 ASP A O 1
ATOM 810 N N . TYR A 1 100 ? -0.527 9.172 12.818 1.00 89.88 100 TYR A N 1
ATOM 811 C CA . TYR A 1 100 ? -0.976 8.159 13.767 1.00 89.88 100 TYR A CA 1
ATOM 812 C C . TYR A 1 100 ? -1.785 7.055 13.085 1.00 89.88 100 TYR A C 1
ATOM 814 O O . TYR A 1 100 ? -1.534 5.876 13.317 1.00 89.88 100 TYR A O 1
ATOM 822 N N . THR A 1 101 ? -2.733 7.415 12.218 1.00 90.38 101 THR A N 1
ATOM 823 C CA . THR A 1 101 ? -3.541 6.430 11.485 1.00 90.38 101 THR A CA 1
ATOM 824 C C . THR A 1 101 ? -2.670 5.557 10.587 1.00 90.38 101 THR A C 1
ATOM 826 O O . THR A 1 101 ? -2.823 4.338 10.615 1.00 90.38 101 THR A O 1
ATOM 829 N N . ASP A 1 102 ? -1.738 6.158 9.848 1.00 90.88 102 ASP A N 1
ATOM 830 C CA . ASP A 1 102 ? -0.815 5.445 8.961 1.00 90.88 102 ASP A CA 1
ATOM 831 C C . ASP A 1 102 ? 0.083 4.488 9.761 1.00 90.88 102 ASP A C 1
ATOM 833 O O . ASP A 1 102 ? 0.277 3.339 9.370 1.00 90.88 102 ASP A O 1
ATOM 837 N N . PHE A 1 103 ? 0.534 4.906 10.946 1.00 93.06 103 PHE A N 1
ATOM 838 C CA . PHE A 1 103 ? 1.283 4.040 11.853 1.00 93.06 103 PHE A CA 1
ATOM 839 C C . PHE A 1 103 ? 0.470 2.828 12.337 1.00 93.06 103 PHE A C 1
ATOM 841 O O . PHE A 1 103 ? 0.996 1.716 12.401 1.00 93.06 103 PHE A O 1
ATOM 848 N N . LEU A 1 104 ? -0.816 3.004 12.665 1.00 93.50 104 LEU A N 1
ATOM 849 C CA . LEU A 1 104 ? -1.675 1.878 13.053 1.00 93.50 104 LEU A CA 1
ATOM 850 C C . LEU A 1 104 ? -1.883 0.887 11.897 1.00 93.50 104 LEU A C 1
AT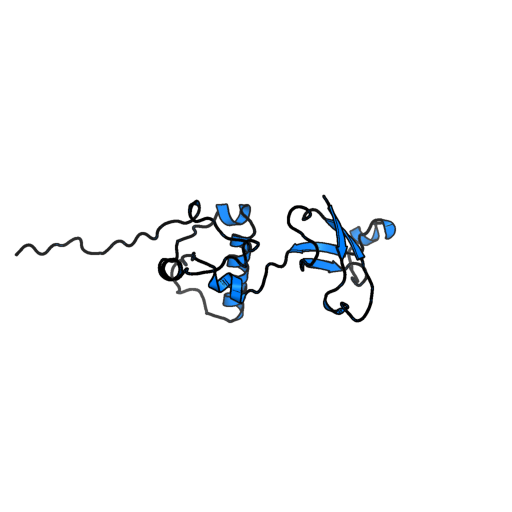OM 852 O O . LEU A 1 104 ? -1.954 -0.318 12.132 1.00 93.50 104 LEU A O 1
ATOM 856 N N . GLU A 1 105 ? -1.975 1.387 10.664 1.00 92.25 105 GLU A N 1
ATOM 857 C CA . GLU A 1 105 ? -2.082 0.564 9.455 1.00 92.25 105 GLU A CA 1
ATOM 858 C C . GLU A 1 105 ? -0.792 -0.227 9.197 1.00 92.25 105 GLU A C 1
ATOM 860 O O . GLU A 1 105 ? -0.848 -1.426 8.929 1.00 92.25 105 GLU A O 1
ATOM 865 N N . ASP A 1 106 ? 0.375 0.399 9.358 1.00 92.44 106 ASP A N 1
ATOM 866 C CA . ASP A 1 106 ? 1.662 -0.287 9.220 1.00 92.44 106 ASP A CA 1
ATOM 867 C C . ASP A 1 106 ? 1.827 -1.409 10.267 1.00 92.44 106 ASP A C 1
ATOM 869 O O . ASP A 1 106 ? 2.343 -2.480 9.948 1.00 92.44 106 ASP A O 1
ATOM 873 N N . LEU A 1 107 ? 1.317 -1.230 11.495 1.00 94.12 107 LEU A N 1
ATOM 874 C CA . LEU A 1 107 ? 1.290 -2.296 12.510 1.00 94.12 107 LEU A CA 1
ATOM 875 C C . LEU A 1 107 ? 0.369 -3.467 12.131 1.00 94.12 107 LEU A C 1
ATOM 877 O O . LEU A 1 107 ? 0.645 -4.617 12.488 1.00 94.12 107 LEU A O 1
ATOM 881 N N . GLU A 1 108 ? -0.730 -3.205 11.423 1.00 92.31 108 GLU A N 1
ATOM 882 C CA . GLU A 1 108 ? -1.623 -4.242 10.888 1.00 92.31 108 GLU A CA 1
ATOM 883 C C . GLU A 1 108 ? -0.967 -5.021 9.741 1.00 92.31 108 GLU A C 1
ATOM 885 O O . GLU A 1 108 ? -1.182 -6.228 9.626 1.00 92.31 108 GLU A O 1
ATOM 890 N N . GLU A 1 109 ? -0.130 -4.361 8.944 1.00 91.12 109 GLU A N 1
ATOM 891 C CA . GLU A 1 109 ? 0.488 -4.916 7.738 1.00 91.12 109 GLU A CA 1
ATOM 892 C C . GLU A 1 109 ? 1.820 -5.646 7.994 1.00 91.12 109 GLU A C 1
ATOM 894 O O . GLU A 1 109 ? 2.060 -6.689 7.382 1.00 91.12 109 GLU A O 1
ATOM 899 N N . ASP A 1 110 ? 2.678 -5.147 8.895 1.00 90.94 110 ASP A N 1
ATOM 900 C CA . ASP A 1 110 ? 4.027 -5.685 9.129 1.00 90.94 110 ASP A CA 1
ATOM 901 C C . ASP A 1 110 ? 4.213 -6.253 10.545 1.00 90.94 110 ASP A C 1
ATOM 903 O O . ASP A 1 110 ? 4.237 -5.549 11.560 1.00 90.94 110 ASP A O 1
ATOM 907 N N . GLN A 1 111 ? 4.440 -7.567 10.611 1.00 89.44 111 GLN A N 1
ATOM 908 C CA . GLN A 1 111 ? 4.712 -8.271 11.861 1.00 89.44 111 GLN A CA 1
ATOM 909 C C . GLN A 1 111 ? 6.033 -7.833 12.520 1.00 89.44 111 GLN A C 1
ATOM 911 O O . GLN A 1 111 ? 6.150 -7.886 13.742 1.00 89.44 111 GLN A O 1
ATOM 916 N N . THR A 1 112 ? 7.042 -7.412 11.756 1.00 90.25 112 THR A N 1
ATOM 917 C CA . THR A 1 112 ? 8.356 -7.037 12.302 1.00 90.25 112 THR A CA 1
ATOM 918 C C . THR A 1 112 ? 8.304 -5.712 13.058 1.00 90.25 112 THR A C 1
ATOM 920 O O . THR A 1 112 ? 8.835 -5.610 14.169 1.00 90.25 112 THR A O 1
ATOM 923 N N . THR A 1 113 ? 7.596 -4.719 12.516 1.00 88.25 113 THR A N 1
ATOM 924 C CA . THR A 1 113 ? 7.308 -3.459 13.213 1.00 88.25 113 THR A CA 1
ATOM 925 C C . THR A 1 113 ? 6.450 -3.716 14.449 1.00 88.25 113 THR A C 1
ATOM 927 O O . THR A 1 113 ? 6.723 -3.177 15.522 1.00 88.25 113 THR A O 1
ATOM 930 N N . ARG A 1 114 ? 5.470 -4.618 14.325 1.00 92.81 114 ARG A N 1
ATOM 931 C CA . ARG A 1 114 ? 4.546 -4.989 15.400 1.00 92.81 114 ARG A CA 1
ATOM 932 C C . ARG A 1 114 ? 5.218 -5.589 16.635 1.00 92.81 114 ARG A C 1
ATOM 934 O O . ARG A 1 114 ? 4.792 -5.299 17.747 1.00 92.81 114 ARG A O 1
ATOM 941 N N . GLN A 1 115 ? 6.274 -6.388 16.468 1.00 90.81 115 GLN A N 1
ATOM 942 C CA . GLN A 1 115 ? 6.949 -7.097 17.571 1.00 90.81 115 GLN A CA 1
ATOM 943 C C . GLN A 1 115 ? 7.443 -6.192 18.709 1.00 90.81 115 GLN A C 1
ATOM 945 O O . GLN A 1 115 ? 7.616 -6.662 19.832 1.00 90.81 115 GLN A O 1
ATOM 950 N N . HIS A 1 116 ? 7.681 -4.910 18.431 1.00 87.81 116 HIS A N 1
ATOM 951 C CA . HIS A 1 116 ? 8.268 -3.967 19.381 1.00 87.81 116 HIS A CA 1
ATOM 952 C C . HIS A 1 116 ? 7.237 -3.012 20.003 1.00 87.81 116 HIS A C 1
ATOM 954 O O . HIS A 1 116 ? 7.623 -2.050 20.669 1.00 87.81 116 HIS A O 1
ATOM 960 N N . VAL A 1 117 ? 5.937 -3.250 19.789 1.00 92.12 117 VAL A N 1
ATOM 961 C CA . VAL A 1 117 ? 4.854 -2.360 20.227 1.00 92.12 117 VAL A CA 1
ATOM 962 C C . VAL A 1 117 ? 3.834 -3.121 21.071 1.00 92.12 117 VAL A C 1
ATOM 964 O O . VAL A 1 117 ? 3.336 -4.173 20.681 1.00 92.12 117 VAL A O 1
ATOM 967 N N . ASN A 1 118 ? 3.480 -2.556 22.227 1.00 92.44 118 ASN A N 1
ATOM 968 C CA . ASN A 1 118 ? 2.431 -3.105 23.083 1.00 92.44 118 ASN A CA 1
ATOM 969 C C . ASN A 1 118 ? 1.049 -2.755 22.522 1.00 92.44 118 ASN A C 1
ATOM 971 O O . ASN A 1 118 ? 0.666 -1.584 22.487 1.00 92.44 118 ASN A O 1
ATOM 975 N N . ILE A 1 119 ? 0.297 -3.780 22.133 1.00 94.25 119 ILE A N 1
ATOM 976 C CA . ILE A 1 119 ? -1.035 -3.659 21.540 1.00 94.25 119 ILE A CA 1
ATOM 977 C C . ILE A 1 119 ? -2.072 -4.113 22.558 1.00 94.25 119 ILE A C 1
ATOM 979 O O . ILE A 1 119 ? -1.963 -5.212 23.093 1.00 94.25 119 ILE A O 1
ATOM 983 N N . TYR A 1 120 ? -3.085 -3.288 22.814 1.00 93.62 120 TYR A N 1
ATOM 984 C CA . TYR A 1 120 ? -4.110 -3.565 23.821 1.00 93.62 120 TYR A CA 1
ATOM 985 C C . TYR A 1 120 ? -5.470 -3.789 23.175 1.00 93.62 120 TYR A C 1
ATOM 987 O O . TYR A 1 120 ? -5.827 -3.107 22.215 1.00 93.62 120 TYR A O 1
ATOM 995 N N . LYS A 1 121 ? -6.264 -4.705 23.730 1.00 91.81 121 LYS A N 1
ATOM 996 C CA . LYS A 1 121 ? -7.643 -4.929 23.280 1.00 91.81 121 LYS A CA 1
ATOM 997 C C . LYS A 1 121 ? -8.514 -3.702 23.551 1.00 91.81 121 LYS A C 1
ATOM 999 O O . LYS A 1 121 ? -8.487 -3.128 24.641 1.00 91.81 121 LYS A O 1
ATOM 1004 N N . ASP A 1 122 ? -9.341 -3.339 22.576 1.00 89.19 122 ASP A N 1
ATOM 1005 C CA . ASP A 1 122 ? -10.387 -2.338 22.749 1.00 89.19 122 ASP A CA 1
ATOM 1006 C C . ASP A 1 122 ? -11.719 -3.028 23.067 1.00 89.19 122 ASP A C 1
ATOM 1008 O O . ASP A 1 122 ? -12.459 -3.465 22.181 1.00 89.19 122 ASP A O 1
ATOM 1012 N N . GLN A 1 123 ? -12.025 -3.136 24.362 1.00 84.31 123 GLN A N 1
ATOM 1013 C CA . GLN A 1 123 ? -13.241 -3.798 24.840 1.00 84.31 123 GLN A CA 1
ATOM 1014 C C . GLN A 1 123 ? -14.527 -3.154 24.296 1.00 84.31 123 GLN A C 1
ATOM 1016 O O . GLN A 1 123 ? -15.523 -3.854 24.126 1.00 84.31 123 GLN A O 1
ATOM 1021 N N . SER A 1 124 ? -14.504 -1.855 23.966 1.00 82.81 124 SER A N 1
ATOM 1022 C CA . SER A 1 124 ? -15.678 -1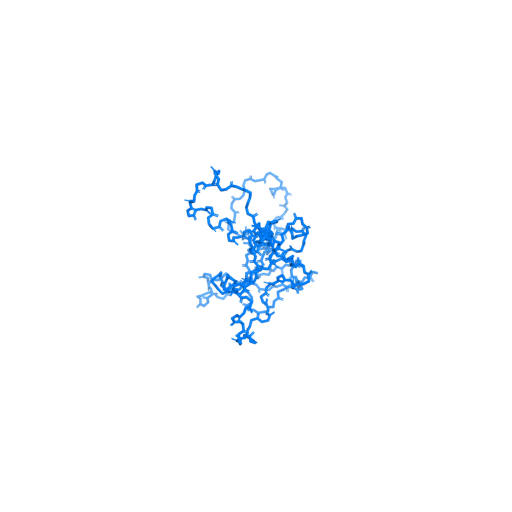.142 23.449 1.00 82.81 124 SER A CA 1
ATOM 1023 C C . SER A 1 124 ? -16.090 -1.618 22.052 1.00 82.81 124 SER A C 1
ATOM 1025 O O . SER A 1 124 ? -17.278 -1.715 21.753 1.00 82.81 124 SER A O 1
ATOM 1027 N N . LYS A 1 125 ? -15.111 -1.977 21.213 1.00 78.88 125 LYS A N 1
ATOM 1028 C CA . LYS A 1 125 ? -15.333 -2.417 19.830 1.00 78.88 125 LYS A CA 1
ATOM 1029 C C . LYS A 1 125 ? -15.550 -3.921 19.699 1.00 78.88 125 LYS A C 1
ATOM 1031 O O . LYS A 1 125 ? -16.228 -4.361 18.779 1.00 78.88 125 LYS A O 1
ATOM 1036 N N . ILE A 1 126 ? -15.013 -4.722 20.621 1.00 72.31 126 ILE A N 1
ATOM 1037 C CA . ILE A 1 126 ? -15.134 -6.190 20.577 1.00 72.31 126 ILE A CA 1
ATOM 1038 C C . ILE A 1 126 ? -16.581 -6.665 20.804 1.00 72.31 126 ILE A C 1
ATOM 1040 O O . ILE A 1 126 ? -16.986 -7.664 20.218 1.00 72.31 126 ILE A O 1
ATOM 1044 N N . ALA A 1 127 ? -17.369 -5.963 21.622 1.00 59.72 127 ALA A N 1
ATOM 1045 C CA . ALA A 1 127 ? -18.733 -6.376 21.975 1.00 59.72 127 ALA A CA 1
ATOM 1046 C C . ALA A 1 127 ? -19.786 -6.140 20.869 1.00 59.72 127 ALA A C 1
ATOM 1048 O O . ALA A 1 127 ? -20.924 -6.582 21.010 1.00 59.72 127 ALA A O 1
ATOM 1049 N N . VAL A 1 128 ? -19.425 -5.433 19.792 1.00 58.31 128 VAL A N 1
ATOM 1050 C CA . VAL A 1 128 ? -20.356 -4.950 18.752 1.00 58.31 128 VAL A CA 1
ATOM 1051 C C . VAL A 1 128 ? -20.322 -5.822 17.484 1.00 58.31 128 VAL A C 1
ATOM 1053 O O . VAL A 1 128 ? -21.126 -5.629 16.576 1.00 58.31 128 VAL A O 1
ATOM 1056 N N . ASP A 1 129 ? -19.430 -6.811 17.419 1.00 52.62 129 ASP A N 1
ATOM 1057 C CA . ASP A 1 129 ? -19.136 -7.547 16.187 1.00 52.62 129 ASP A CA 1
ATOM 1058 C C . ASP A 1 129 ? -20.220 -8.595 15.862 1.00 52.62 129 ASP A C 1
ATOM 1060 O O . ASP A 1 129 ? -20.164 -9.764 16.247 1.00 52.62 129 ASP A O 1
ATOM 1064 N N . THR A 1 130 ? -21.262 -8.139 15.170 1.00 46.66 130 THR A N 1
ATOM 1065 C CA . THR A 1 130 ? -22.232 -8.976 14.465 1.00 46.66 130 THR A CA 1
ATOM 1066 C C . THR A 1 130 ? -22.108 -8.643 12.984 1.00 46.66 130 THR A C 1
ATOM 1068 O O . THR A 1 130 ? -22.318 -7.500 12.600 1.00 46.66 130 THR A O 1
ATOM 1071 N N . THR A 1 131 ? -21.779 -9.663 12.185 1.00 50.41 131 THR A N 1
ATOM 1072 C CA . THR A 1 131 ? -21.622 -9.675 10.715 1.00 50.41 131 THR A CA 1
ATOM 1073 C C . THR A 1 131 ? -20.405 -8.940 10.146 1.00 50.41 131 THR A C 1
ATOM 1075 O O . THR A 1 131 ? -20.372 -7.721 10.166 1.00 50.41 131 THR A O 1
ATOM 1078 N N . ASP A 1 132 ? -19.459 -9.689 9.559 1.00 52.50 132 ASP A N 1
ATOM 1079 C CA . ASP A 1 132 ? -18.692 -9.229 8.389 1.00 52.50 132 ASP A CA 1
ATOM 1080 C C . ASP A 1 132 ? -17.881 -10.379 7.759 1.00 52.50 132 ASP A C 1
ATOM 1082 O O . ASP A 1 132 ? -16.688 -10.555 7.992 1.00 52.50 132 ASP A O 1
ATOM 1086 N N . THR A 1 133 ? -18.551 -11.190 6.939 1.00 53.22 133 THR A N 1
ATOM 1087 C CA . THR A 1 133 ? -17.932 -12.220 6.081 1.00 53.22 133 THR A CA 1
ATOM 1088 C C . THR A 1 133 ? -17.353 -11.652 4.777 1.00 53.22 133 THR A C 1
ATOM 1090 O O . THR A 1 133 ? -16.945 -12.424 3.918 1.00 53.22 133 THR A O 1
ATOM 1093 N N . GLU A 1 134 ? -17.356 -10.328 4.585 1.00 56.44 134 GLU A N 1
ATOM 1094 C CA . GLU A 1 134 ? -17.059 -9.705 3.283 1.00 56.44 134 GLU A CA 1
ATOM 1095 C C . GLU A 1 134 ? -15.636 -9.130 3.143 1.00 56.44 134 GLU A C 1
ATOM 1097 O O . GLU A 1 134 ? -15.224 -8.866 2.021 1.00 56.44 134 GLU A O 1
ATOM 1102 N N . ASP A 1 135 ? -14.844 -9.011 4.221 1.00 62.94 135 ASP A N 1
ATOM 1103 C CA . ASP A 1 135 ? -13.473 -8.459 4.148 1.00 62.94 135 ASP A CA 1
ATOM 1104 C C . ASP A 1 135 ? -12.419 -9.346 4.844 1.00 62.94 135 ASP A C 1
ATOM 1106 O O . ASP A 1 135 ? -11.650 -8.881 5.691 1.00 62.94 135 ASP A O 1
ATOM 1110 N N . GLU A 1 136 ? -12.388 -10.637 4.508 1.00 65.25 136 GLU A N 1
ATOM 1111 C CA . GLU A 1 136 ? -11.393 -11.596 5.028 1.00 65.25 136 GLU A CA 1
ATOM 1112 C C . GLU A 1 136 ? -9.946 -11.241 4.605 1.00 65.25 136 GLU A C 1
ATOM 1114 O O . GLU A 1 136 ? -8.991 -11.618 5.278 1.00 65.25 136 GLU A O 1
ATOM 1119 N N . ASP A 1 137 ? -9.781 -10.435 3.549 1.00 74.81 137 ASP A N 1
ATOM 1120 C CA . ASP A 1 137 ? -8.482 -10.083 2.955 1.00 74.81 137 ASP A CA 1
ATOM 1121 C C . ASP A 1 137 ? -7.791 -8.848 3.576 1.00 74.81 137 ASP A C 1
ATOM 1123 O O . ASP A 1 137 ? -6.690 -8.470 3.155 1.00 74.81 137 ASP A O 1
ATOM 1127 N N . LEU A 1 138 ? -8.414 -8.175 4.553 1.00 85.94 138 LEU A N 1
ATOM 1128 C CA . LEU A 1 138 ? -7.807 -7.013 5.211 1.00 85.94 138 LEU A CA 1
ATOM 1129 C C . LEU A 1 138 ? -6.787 -7.442 6.284 1.00 85.94 138 LEU A C 1
ATOM 1131 O O . LEU A 1 138 ? -7.099 -8.307 7.104 1.00 85.94 138 LEU A O 1
ATOM 1135 N N . PRO A 1 139 ? -5.604 -6.802 6.359 1.00 88.38 139 PRO A N 1
ATOM 1136 C CA . PRO A 1 139 ? -4.632 -7.062 7.414 1.00 88.38 139 PRO A CA 1
ATOM 1137 C C . PRO A 1 139 ? -5.225 -6.757 8.789 1.00 88.38 139 PRO A C 1
ATOM 1139 O O . PRO A 1 139 ? -5.792 -5.687 9.014 1.00 88.38 139 PRO A O 1
ATOM 1142 N N . GLN A 1 140 ? -5.092 -7.703 9.714 1.00 89.06 140 GLN A N 1
ATOM 1143 C CA . GLN A 1 140 ? -5.560 -7.568 11.089 1.00 89.06 140 GLN A CA 1
ATOM 1144 C C . GLN A 1 140 ? -4.533 -8.156 12.054 1.00 89.06 140 GLN A C 1
ATOM 1146 O O . GLN A 1 140 ? -3.823 -9.116 11.747 1.00 89.06 140 GLN A O 1
ATOM 1151 N N . ILE A 1 141 ? -4.472 -7.582 13.253 1.00 90.69 141 ILE A N 1
ATOM 1152 C CA . ILE A 1 141 ? -3.677 -8.125 14.355 1.00 90.69 141 ILE A CA 1
ATOM 1153 C C . ILE A 1 141 ? -4.480 -9.238 15.024 1.00 90.69 141 ILE A C 1
ATOM 1155 O O . ILE A 1 141 ? -5.668 -9.066 15.302 1.00 90.69 141 ILE A O 1
ATOM 1159 N N . SER A 1 142 ? -3.850 -10.384 15.290 1.00 88.19 142 SER A N 1
ATOM 1160 C CA . SER A 1 142 ? -4.548 -11.501 15.923 1.00 88.19 142 SER A CA 1
ATOM 1161 C C . SER A 1 142 ? -4.853 -11.205 17.394 1.00 88.19 142 SER A C 1
ATOM 1163 O O . SER A 1 142 ? -4.085 -10.536 18.084 1.00 88.19 142 SER A O 1
ATOM 1165 N N . LEU A 1 143 ? -5.953 -11.755 17.920 1.00 85.38 143 LEU A N 1
ATOM 1166 C CA . LEU A 1 143 ? -6.310 -11.600 19.340 1.00 85.38 143 LEU A CA 1
ATOM 1167 C C . LEU A 1 143 ? -5.236 -12.146 20.294 1.00 85.38 143 LEU A C 1
ATOM 1169 O O . LEU A 1 143 ? -5.142 -11.677 21.425 1.00 85.38 143 LEU A O 1
ATOM 1173 N N . GLN A 1 144 ? -4.442 -13.120 19.841 1.00 86.50 144 GLN A N 1
ATOM 1174 C CA . GLN A 1 144 ? -3.354 -13.728 20.609 1.00 86.50 144 GLN A CA 1
ATOM 1175 C C . GLN A 1 144 ? -2.197 -12.748 20.855 1.00 86.50 144 GLN A C 1
ATOM 1177 O O . GLN A 1 144 ? -1.487 -12.873 21.848 1.00 86.50 144 GLN A O 1
ATOM 1182 N N . GLU A 1 145 ? -2.010 -11.781 19.956 1.00 87.44 145 GLU A N 1
ATOM 1183 C CA . GLU A 1 145 ? -0.974 -10.748 20.053 1.00 87.44 145 GLU A CA 1
ATOM 1184 C C . GLU A 1 145 ? -1.420 -9.543 20.898 1.00 87.44 145 GLU A C 1
ATOM 1186 O O . GLU A 1 145 ? -0.608 -8.671 21.201 1.00 87.44 145 GLU A O 1
ATOM 1191 N N . MET A 1 146 ? -2.698 -9.475 21.286 1.00 91.88 146 MET A N 1
ATOM 1192 C CA . MET A 1 146 ? -3.244 -8.348 22.039 1.00 91.88 146 MET A CA 1
ATOM 1193 C C . MET A 1 146 ? -3.203 -8.601 23.547 1.00 91.88 146 MET A C 1
ATOM 1195 O O . MET A 1 146 ? -3.676 -9.626 24.042 1.00 91.88 146 MET A O 1
ATOM 1199 N N . LEU A 1 147 ? -2.725 -7.608 24.288 1.00 92.06 147 LEU A N 1
ATOM 1200 C CA . LEU A 1 147 ? -2.733 -7.578 25.743 1.00 92.06 147 LEU A CA 1
ATOM 1201 C C . LEU A 1 147 ? -4.098 -7.133 26.273 1.00 92.06 147 LEU A C 1
ATOM 1203 O O . LEU A 1 147 ? -4.764 -6.262 25.703 1.00 92.06 147 LEU A O 1
ATOM 1207 N N . ASP A 1 148 ? -4.497 -7.716 27.398 1.00 89.75 148 ASP A N 1
ATOM 1208 C CA . ASP A 1 148 ? -5.604 -7.186 28.181 1.00 89.75 148 ASP A CA 1
ATOM 1209 C C . ASP A 1 148 ? -5.140 -5.958 28.958 1.00 89.75 148 ASP A C 1
ATOM 1211 O O . ASP A 1 148 ? -4.024 -5.904 29.482 1.00 89.75 148 ASP A O 1
ATOM 1215 N N . ASP A 1 149 ? -6.004 -4.951 29.010 1.00 84.12 149 ASP A N 1
ATOM 1216 C CA . ASP A 1 149 ? -5.712 -3.745 29.761 1.00 84.12 149 ASP A CA 1
ATOM 1217 C C . ASP A 1 149 ? -5.899 -3.992 31.267 1.00 84.12 149 ASP A C 1
ATOM 1219 O O . ASP A 1 149 ? -6.976 -4.407 31.715 1.00 84.12 149 ASP A O 1
ATOM 1223 N N . LEU A 1 150 ? -4.844 -3.741 32.045 1.00 79.81 150 LEU A N 1
ATOM 1224 C CA . LEU A 1 150 ? -4.868 -3.868 33.495 1.00 79.81 150 LEU A CA 1
ATOM 1225 C C . LEU A 1 150 ? -5.553 -2.642 34.107 1.00 79.81 150 LEU A C 1
ATOM 1227 O O . LEU A 1 150 ? -4.961 -1.569 34.216 1.00 79.81 150 LEU A O 1
ATOM 1231 N N . HIS A 1 151 ? -6.788 -2.836 34.558 1.00 74.69 151 HIS A N 1
ATOM 1232 C CA . HIS A 1 151 ? -7.527 -1.855 35.344 1.00 74.69 151 HIS A CA 1
ATOM 1233 C C . HIS A 1 151 ? -7.329 -2.171 36.826 1.00 74.69 151 HIS A C 1
ATOM 1235 O O . HIS A 1 151 ? -7.988 -3.055 37.373 1.00 74.69 151 HIS A O 1
ATOM 1241 N N . ILE A 1 152 ? -6.394 -1.477 37.473 1.00 73.81 152 ILE A N 1
ATOM 1242 C CA . ILE A 1 152 ? -6.293 -1.505 38.933 1.00 73.81 152 ILE A CA 1
ATOM 1243 C C . ILE A 1 152 ? -7.408 -0.594 39.443 1.00 73.81 152 ILE A C 1
ATOM 1245 O O . ILE A 1 152 ? -7.339 0.621 39.280 1.00 73.81 152 ILE A O 1
ATOM 1249 N N . ALA A 1 153 ? -8.473 -1.183 39.985 1.00 67.81 153 ALA A N 1
ATOM 1250 C CA . ALA A 1 153 ? -9.408 -0.425 40.797 1.00 67.81 153 ALA A CA 1
ATOM 1251 C C . ALA A 1 153 ? -8.660 -0.013 42.071 1.00 67.81 153 ALA A C 1
ATOM 1253 O O . ALA A 1 153 ? -8.235 -0.879 42.838 1.00 67.81 153 ALA A O 1
ATOM 1254 N N . ASP A 1 154 ? -8.460 1.289 42.266 1.00 58.62 154 ASP A N 1
ATOM 1255 C CA . ASP A 1 154 ? -7.984 1.846 43.531 1.00 58.62 154 ASP A CA 1
ATOM 1256 C C . ASP A 1 154 ? -9.093 1.692 44.583 1.00 58.62 154 ASP A C 1
ATOM 1258 O O . ASP A 1 154 ? -9.805 2.641 44.896 1.00 58.62 154 ASP A O 1
ATOM 1262 N N . ASP A 1 155 ? -9.271 0.482 45.113 1.00 63.34 155 ASP A N 1
ATOM 1263 C CA . ASP A 1 155 ? -9.952 0.296 46.394 1.00 63.34 155 ASP A CA 1
ATOM 1264 C C . ASP A 1 155 ? -9.204 -0.708 47.289 1.00 63.34 155 ASP A C 1
ATOM 1266 O O . ASP A 1 155 ? -9.536 -1.895 47.346 1.00 63.34 155 ASP A O 1
ATOM 1270 N N . PRO A 1 156 ? -8.127 -0.256 47.958 1.00 58.69 156 PRO A N 1
ATOM 1271 C CA . PRO A 1 156 ? -7.431 -1.034 48.972 1.00 58.69 156 PRO A CA 1
ATOM 1272 C C . PRO A 1 156 ? -8.017 -0.857 50.386 1.00 58.69 156 PRO A C 1
ATOM 1274 O O . PRO A 1 156 ? -7.411 -1.357 51.333 1.00 58.69 156 PRO A O 1
ATOM 1277 N N . MET A 1 157 ? -9.139 -0.147 50.568 1.00 60.34 157 MET A N 1
ATOM 1278 C CA . MET A 1 157 ? -9.691 0.158 51.893 1.00 60.34 157 MET A CA 1
ATOM 1279 C C . MET A 1 157 ? -11.175 -0.197 51.941 1.00 60.34 157 MET A C 1
ATOM 1281 O O . MET A 1 157 ? -12.046 0.660 51.841 1.00 60.34 157 MET A O 1
ATOM 1285 N N . GLY A 1 158 ? -11.447 -1.483 52.171 1.00 55.12 158 GLY A N 1
ATOM 1286 C CA . GLY A 1 158 ? -12.713 -1.879 52.769 1.00 55.12 158 GLY A CA 1
ATOM 1287 C C . GLY A 1 158 ? -12.829 -1.206 54.133 1.00 55.12 158 GLY A C 1
ATOM 1288 O O . GLY A 1 158 ? -12.153 -1.612 55.077 1.00 55.12 158 GLY A O 1
ATOM 1289 N N . ASP A 1 159 ? -13.643 -0.156 54.210 1.00 56.22 159 ASP A N 1
ATOM 1290 C CA . ASP A 1 159 ? -14.159 0.370 55.467 1.00 56.22 159 ASP A CA 1
ATOM 1291 C C . ASP A 1 159 ? -14.932 -0.771 56.156 1.00 56.22 159 ASP A C 1
ATOM 1293 O O . ASP A 1 159 ? -16.059 -1.103 55.785 1.00 56.22 159 ASP A O 1
ATOM 1297 N N . GLU A 1 160 ? -14.283 -1.443 57.110 1.00 52.62 160 GLU A N 1
ATOM 1298 C CA . GLU A 1 160 ? -14.955 -2.304 58.082 1.00 52.62 160 GLU A CA 1
ATOM 1299 C C . GLU A 1 160 ? -15.518 -1.406 59.196 1.00 52.62 160 GLU A C 1
ATOM 1301 O O . GLU A 1 160 ? -14.756 -0.823 59.973 1.00 52.62 160 GLU A O 1
ATOM 1306 N N . ASP A 1 161 ? -16.851 -1.282 59.219 1.00 46.28 161 ASP A N 1
ATOM 1307 C CA . ASP A 1 161 ? -17.659 -0.720 60.317 1.00 46.28 161 ASP A CA 1
ATOM 1308 C C . ASP A 1 161 ? -17.481 -1.484 61.648 1.00 46.28 161 ASP A C 1
ATOM 1310 O O . ASP A 1 161 ? -17.429 -2.740 61.629 1.00 46.28 161 ASP A O 1
#

Sequence (161 aa):
MADLWVSKVTESGLIDHQYFCRTHLGHLLSPGDTVYGFDFTNANLNNPDLEKVKAEKLPDVVVVKKVFGDKTTRNRKRRWKLKHLHDDLHMETASNERDYTDFLEDLEEDQTTRQHVNIYKDQSKIAVDTTDTEDEDLPQISLQEMLDDLHIADDPMGDED

Foldseek 3Di:
DDKDWDDDPVCPPPDPDIFIDDAPCPVQDDPPWDFDKDAPVPDPDPDPVVVVDDPVPDGRIYTDGTDFDDLVVVVLPAQKDADDDDPPPDDDDPVVVVVVSVVVQVCLVDPVSVVVGAIAGNPVSVVPDDDDPDRPSRRGDDPVSHDYDDDDDPDPDDPDD

Radius of gyration: 22.57 Å; chains: 1; bounding box: 48×33×83 Å

InterPro domains:
  IPR039768 Ribosomal export protein Nmd3 [PTHR12746] (1-155)
  IPR048898 60S ribosomal export protein NMD3, OB-fold domain [PF21192] (1-66)

Secondary structure (DSSP, 8-state):
-EEEEE--TTTTTT----EEEEESGGGT--TT--EEEEESSS-----HHHHTS-GGGS-SEEEEEE--S-HHHHHHH--EE---S-GGG----HHHHHHHHHHHHHHHH-HHHHTTS--EE-HHHHTT-----S-TTS----GGGPBPP------------